Protein AF-A0A0G1J0K3-F1 (afdb_monomer_lite)

Organism: NCBI:txid1618564

Structure (mmCIF, N/CA/C/O backbone):
data_AF-A0A0G1J0K3-F1
#
_entry.id   AF-A0A0G1J0K3-F1
#
loop_
_atom_site.group_PDB
_atom_site.id
_atom_site.type_symbol
_atom_site.label_atom_id
_atom_site.label_alt_id
_atom_site.label_comp_id
_atom_site.label_asym_id
_atom_site.label_entity_id
_atom_site.label_seq_id
_atom_site.pdbx_PDB_ins_code
_atom_site.Cartn_x
_atom_site.Cartn_y
_atom_site.Cartn_z
_atom_site.occupancy
_atom_site.B_iso_or_equiv
_atom_site.auth_seq_id
_atom_site.auth_comp_id
_atom_site.auth_asym_id
_atom_site.auth_atom_id
_atom_site.pdbx_PDB_model_num
ATOM 1 N N . MET A 1 1 ? -41.921 -15.884 14.668 1.00 39.16 1 MET A N 1
ATOM 2 C CA . MET A 1 1 ? -40.600 -16.455 14.340 1.00 39.16 1 MET A CA 1
ATOM 3 C C . MET A 1 1 ? -40.446 -16.355 12.837 1.00 39.16 1 MET A C 1
ATOM 5 O O . MET A 1 1 ? -41.059 -17.139 12.129 1.00 39.16 1 MET A O 1
ATOM 9 N N . THR A 1 2 ? -39.746 -15.331 12.358 1.00 39.72 2 THR A N 1
ATOM 10 C CA . THR A 1 2 ? -39.595 -15.068 10.922 1.00 39.72 2 THR A CA 1
ATOM 11 C C . THR A 1 2 ? -38.104 -14.957 10.654 1.00 39.72 2 THR A C 1
ATOM 13 O O . THR A 1 2 ? -37.464 -14.002 11.087 1.00 39.72 2 THR A O 1
ATOM 16 N N . GLU A 1 3 ? -37.539 -15.994 10.042 1.00 40.22 3 GLU A N 1
ATOM 17 C CA . GLU A 1 3 ? -36.120 -16.083 9.709 1.00 40.22 3 GLU A CA 1
ATOM 18 C C . GLU A 1 3 ? -35.788 -15.094 8.588 1.00 40.22 3 GLU A C 1
ATOM 20 O O . GLU A 1 3 ? -36.254 -15.221 7.454 1.00 40.22 3 GLU A O 1
ATOM 25 N N . ILE A 1 4 ? -34.973 -14.092 8.913 1.00 48.88 4 ILE A N 1
ATOM 26 C CA . ILE A 1 4 ? -34.384 -13.181 7.935 1.00 48.88 4 ILE A CA 1
ATOM 27 C C . ILE A 1 4 ? -33.254 -13.948 7.244 1.00 48.88 4 ILE A C 1
ATOM 29 O O . ILE A 1 4 ? -32.199 -14.201 7.825 1.00 48.88 4 ILE A O 1
ATOM 33 N N . ARG A 1 5 ? -33.495 -14.361 5.998 1.00 44.50 5 ARG A N 1
ATOM 34 C CA . ARG A 1 5 ? -32.482 -14.970 5.134 1.00 44.50 5 ARG A CA 1
ATOM 35 C C . ARG A 1 5 ? -31.450 -13.909 4.754 1.00 44.50 5 ARG A C 1
ATOM 37 O O . ARG A 1 5 ? -31.690 -13.099 3.864 1.00 44.50 5 ARG A O 1
ATOM 44 N N . ASN A 1 6 ? -30.289 -13.942 5.402 1.00 50.69 6 ASN A N 1
ATOM 45 C CA . ASN A 1 6 ? -29.088 -13.261 4.925 1.00 50.69 6 ASN A CA 1
ATOM 46 C C . ASN A 1 6 ? -28.549 -13.995 3.690 1.00 50.69 6 ASN A C 1
ATOM 48 O O . ASN A 1 6 ? -27.702 -14.880 3.791 1.00 50.69 6 ASN A O 1
ATOM 52 N N . SER A 1 7 ? -29.031 -13.626 2.508 1.00 48.06 7 SER A N 1
ATOM 53 C CA . SER A 1 7 ? -28.361 -13.940 1.248 1.00 48.06 7 SER A CA 1
ATOM 54 C C . SER A 1 7 ? -27.316 -12.860 0.972 1.00 48.06 7 SER A C 1
ATOM 56 O O . SER A 1 7 ? -27.593 -11.860 0.314 1.00 48.06 7 SER A O 1
ATOM 58 N N . CYS A 1 8 ? -26.114 -13.044 1.520 1.00 40.53 8 CYS A N 1
ATOM 59 C CA . CYS A 1 8 ? -24.940 -12.300 1.080 1.00 40.53 8 CYS A CA 1
ATOM 60 C C . CYS A 1 8 ? -24.576 -12.809 -0.321 1.00 40.53 8 CYS A C 1
ATOM 62 O O . CYS A 1 8 ? -24.134 -13.950 -0.473 1.00 40.53 8 CYS A O 1
ATOM 64 N N . ASN A 1 9 ? -24.818 -11.989 -1.345 1.00 49.47 9 ASN A N 1
ATOM 65 C CA . ASN A 1 9 ? -24.310 -12.225 -2.691 1.00 49.47 9 ASN A CA 1
ATOM 66 C C . ASN A 1 9 ? -22.781 -12.160 -2.636 1.00 49.47 9 ASN A C 1
ATOM 68 O O . ASN A 1 9 ? -22.193 -11.082 -2.589 1.00 49.47 9 ASN A O 1
ATOM 72 N N . ILE A 1 10 ? -22.137 -13.326 -2.629 1.00 53.84 10 ILE A N 1
ATOM 73 C CA . ILE A 1 10 ? -20.705 -13.444 -2.897 1.00 53.84 10 ILE A CA 1
ATOM 74 C C . ILE A 1 10 ? -20.556 -13.257 -4.405 1.00 53.84 10 ILE A C 1
ATOM 76 O O . ILE A 1 10 ? -20.579 -14.212 -5.180 1.00 53.84 10 ILE A O 1
ATOM 80 N N . GLU A 1 11 ? -20.500 -11.999 -4.834 1.00 48.34 11 GLU A N 1
ATOM 81 C CA . GLU A 1 11 ? -20.142 -11.666 -6.203 1.00 48.34 11 GLU A CA 1
ATOM 82 C C . GLU A 1 11 ? -18.743 -12.230 -6.472 1.00 48.34 11 GLU A C 1
ATOM 84 O O . GLU A 1 11 ? -17.768 -11.900 -5.794 1.00 48.34 11 GLU A O 1
ATOM 89 N N . ASN A 1 12 ? -18.665 -13.136 -7.448 1.00 45.66 12 ASN A N 1
ATOM 90 C CA . ASN A 1 12 ? -17.425 -13.654 -8.006 1.00 45.66 12 ASN A CA 1
ATOM 91 C C . ASN A 1 12 ? -16.553 -12.476 -8.467 1.00 45.66 12 ASN A C 1
ATOM 93 O O . ASN A 1 12 ? -16.664 -12.017 -9.605 1.00 45.66 12 ASN A O 1
ATOM 97 N N . MET A 1 13 ? -15.654 -12.004 -7.602 1.00 43.22 13 MET A N 1
ATOM 98 C CA . MET A 1 13 ? -14.564 -11.113 -7.984 1.00 43.22 13 MET A CA 1
ATOM 99 C C . MET A 1 13 ? -13.612 -11.880 -8.909 1.00 43.22 13 MET A C 1
ATOM 101 O O . MET A 1 13 ? -12.619 -12.465 -8.475 1.00 43.22 13 MET A O 1
ATOM 105 N N . GLN A 1 14 ? -13.909 -11.882 -10.207 1.00 49.59 14 GLN A N 1
ATOM 106 C CA . GLN A 1 14 ? -12.935 -12.245 -11.227 1.00 49.59 14 GLN A CA 1
ATOM 107 C C . GLN A 1 14 ? -11.875 -11.144 -11.256 1.00 49.59 14 GLN A C 1
ATOM 109 O O . GLN A 1 14 ? -12.033 -10.105 -11.895 1.00 49.59 14 GLN A O 1
ATOM 114 N N . THR A 1 15 ? -10.793 -11.337 -10.505 1.00 56.91 15 THR A N 1
ATOM 115 C CA . THR A 1 15 ? -9.650 -10.428 -10.541 1.00 56.91 15 THR A CA 1
ATOM 116 C C . THR A 1 15 ? -8.943 -10.597 -11.882 1.00 56.91 15 THR A C 1
ATOM 118 O O . THR A 1 15 ? -8.221 -11.567 -12.122 1.00 56.91 15 THR A O 1
ATOM 121 N N . ALA A 1 16 ? -9.176 -9.651 -12.796 1.00 60.47 16 ALA A N 1
ATOM 122 C CA . ALA A 1 16 ? -8.473 -9.586 -14.069 1.00 60.47 16 ALA A CA 1
ATOM 123 C C . ALA A 1 16 ? -6.964 -9.473 -13.800 1.00 60.47 16 ALA A C 1
ATOM 125 O O . ALA A 1 16 ? -6.452 -8.426 -13.393 1.00 60.47 16 ALA A O 1
ATOM 126 N N . THR A 1 17 ? -6.251 -10.586 -13.972 1.00 65.56 17 THR A N 1
ATOM 127 C CA . THR A 1 17 ? -4.830 -10.680 -13.643 1.00 65.56 17 THR A CA 1
ATOM 128 C C . THR A 1 17 ? -4.021 -10.063 -14.776 1.00 65.56 17 THR A C 1
ATOM 130 O O . THR A 1 17 ? -3.875 -10.655 -15.841 1.00 65.56 17 THR A O 1
ATOM 133 N N . HIS A 1 18 ? -3.492 -8.866 -14.541 1.00 69.50 18 HIS A N 1
ATOM 134 C CA . HIS A 1 18 ? -2.581 -8.190 -15.458 1.00 69.50 18 HIS A CA 1
ATOM 135 C C . HIS A 1 18 ? -1.145 -8.412 -14.973 1.00 69.50 18 HIS A C 1
ATOM 137 O O . HIS A 1 18 ? -0.793 -8.005 -13.867 1.00 69.50 18 HIS A O 1
ATOM 143 N N . GLY A 1 19 ? -0.326 -9.088 -15.779 1.00 75.69 19 GLY A N 1
ATOM 144 C CA . GLY A 1 19 ? 1.063 -9.407 -15.450 1.00 75.69 19 GLY A CA 1
ATOM 145 C C . GLY A 1 19 ? 2.008 -9.048 -16.591 1.00 75.69 19 GLY A C 1
ATOM 146 O O . GLY A 1 19 ? 1.677 -9.232 -17.758 1.00 75.69 19 GLY A O 1
ATOM 147 N N . GLU A 1 20 ? 3.191 -8.549 -16.245 1.00 82.19 20 GLU A N 1
ATOM 148 C CA . GLU A 1 20 ? 4.264 -8.236 -17.189 1.00 82.19 20 GLU A CA 1
ATOM 149 C C . GLU A 1 20 ? 5.594 -8.751 -16.624 1.00 82.19 20 GLU A C 1
ATOM 151 O O . GLU A 1 20 ? 5.831 -8.691 -15.414 1.00 82.19 20 GLU A O 1
ATOM 156 N N . ILE A 1 21 ? 6.456 -9.293 -17.487 1.00 87.50 21 ILE A N 1
ATOM 157 C CA . ILE A 1 21 ? 7.775 -9.794 -17.088 1.00 87.50 21 ILE A CA 1
ATOM 158 C C . ILE A 1 21 ? 8.762 -8.629 -17.136 1.00 87.50 21 ILE A C 1
ATOM 160 O O . ILE A 1 21 ? 9.029 -8.078 -18.201 1.00 87.50 21 ILE A O 1
ATOM 164 N N . ILE A 1 22 ? 9.339 -8.282 -15.986 1.00 89.25 22 ILE A N 1
ATOM 165 C CA . ILE A 1 22 ? 10.348 -7.225 -15.873 1.00 89.25 22 ILE A CA 1
ATOM 166 C C . ILE A 1 22 ? 11.721 -7.804 -15.534 1.00 89.25 22 ILE A C 1
ATOM 168 O O . ILE A 1 22 ? 11.848 -8.756 -14.762 1.00 89.25 22 ILE A O 1
ATOM 172 N N . LYS A 1 23 ? 12.775 -7.194 -16.082 1.00 91.69 23 LYS A N 1
ATOM 173 C CA . LYS A 1 23 ? 14.154 -7.514 -15.709 1.00 91.69 23 LYS A CA 1
ATOM 174 C C . LYS A 1 23 ? 14.533 -6.753 -14.440 1.00 91.69 23 LYS A C 1
ATOM 176 O O . LYS A 1 23 ? 14.456 -5.526 -14.407 1.00 91.69 23 LYS A O 1
ATOM 181 N N . LEU A 1 24 ? 15.002 -7.474 -13.425 1.00 92.81 24 LEU A N 1
ATOM 182 C CA . LEU A 1 24 ? 15.571 -6.857 -12.230 1.00 92.81 24 LEU A CA 1
ATOM 183 C C . LEU A 1 24 ? 16.870 -6.124 -12.569 1.00 92.81 24 LEU A C 1
ATOM 185 O O . LEU A 1 24 ? 17.722 -6.621 -13.312 1.00 92.81 24 LEU A O 1
ATOM 189 N N . ARG A 1 25 ? 17.019 -4.928 -12.009 1.00 93.88 25 ARG A N 1
ATOM 190 C CA . ARG A 1 25 ? 18.258 -4.155 -12.074 1.00 93.88 25 ARG A CA 1
ATOM 191 C C . ARG A 1 25 ? 19.188 -4.595 -10.930 1.00 93.88 25 ARG A C 1
ATOM 193 O O . ARG A 1 25 ? 18.741 -5.248 -9.980 1.00 93.88 25 ARG A O 1
ATOM 200 N N . PRO A 1 26 ? 20.489 -4.257 -10.995 1.00 95.00 26 PRO A N 1
ATOM 201 C CA . PRO A 1 26 ? 21.413 -4.515 -9.895 1.00 95.00 26 PRO A CA 1
ATOM 202 C C . PRO A 1 26 ? 20.889 -3.965 -8.563 1.00 95.00 26 PRO A C 1
ATOM 204 O O . PRO A 1 26 ? 20.109 -3.014 -8.540 1.00 95.00 26 PRO A O 1
ATOM 207 N N . ARG A 1 27 ? 21.341 -4.559 -7.453 1.00 93.06 27 ARG A N 1
ATOM 208 C CA . ARG A 1 27 ? 20.913 -4.206 -6.084 1.00 93.06 27 ARG A CA 1
ATOM 209 C C . ARG A 1 27 ? 19.421 -4.436 -5.795 1.00 93.06 27 ARG A C 1
ATOM 211 O O . ARG A 1 27 ? 18.901 -3.892 -4.832 1.00 93.06 27 ARG A O 1
ATOM 218 N N . GLY A 1 28 ? 18.737 -5.246 -6.607 1.00 88.56 28 GLY A N 1
ATOM 219 C CA . GLY A 1 28 ? 17.331 -5.595 -6.378 1.00 88.56 28 GLY A CA 1
ATOM 220 C C . GLY A 1 28 ? 16.348 -4.477 -6.725 1.00 88.56 28 GLY A C 1
ATOM 221 O O . GLY A 1 28 ? 15.198 -4.525 -6.299 1.00 88.56 28 GLY A O 1
ATOM 222 N N . VAL A 1 29 ? 16.777 -3.481 -7.505 1.00 91.56 29 VAL A N 1
ATOM 223 C CA . VAL A 1 29 ? 15.886 -2.418 -7.975 1.00 91.56 29 VAL A CA 1
ATOM 224 C C . VAL A 1 29 ? 14.935 -2.998 -9.026 1.00 91.56 29 VAL A C 1
ATOM 226 O O . VAL A 1 29 ? 15.365 -3.551 -10.043 1.00 91.56 29 VAL A O 1
ATOM 229 N N . LEU A 1 30 ? 13.634 -2.866 -8.781 1.00 91.00 30 LEU A N 1
ATOM 230 C CA . LEU A 1 30 ? 12.577 -3.254 -9.710 1.00 91.00 30 LEU A CA 1
ATOM 231 C C . LEU A 1 30 ? 11.872 -2.001 -10.226 1.00 91.00 30 LEU A C 1
ATOM 233 O O . LEU A 1 30 ? 11.616 -1.064 -9.474 1.00 91.00 30 LEU A O 1
ATOM 237 N N . THR A 1 31 ? 11.559 -1.980 -11.515 1.00 89.94 31 TH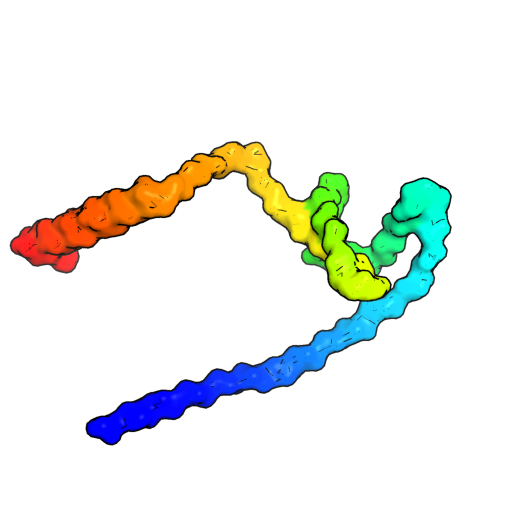R A N 1
ATOM 238 C CA . THR A 1 31 ? 10.827 -0.872 -12.132 1.00 89.94 31 THR A CA 1
ATOM 239 C C . THR A 1 31 ? 9.399 -1.317 -12.390 1.00 89.94 31 THR A C 1
ATOM 241 O O . THR A 1 31 ? 9.174 -2.231 -13.178 1.00 89.94 31 THR A O 1
ATOM 244 N N . ILE A 1 32 ? 8.434 -0.669 -11.736 1.00 89.62 32 ILE A N 1
ATOM 245 C CA . ILE A 1 32 ? 7.007 -0.937 -11.946 1.00 89.62 32 ILE A CA 1
ATOM 246 C C . ILE A 1 32 ? 6.562 -0.233 -13.242 1.00 89.62 32 ILE A C 1
ATOM 248 O O . ILE A 1 32 ? 6.685 0.999 -13.323 1.00 89.62 32 ILE A O 1
ATOM 252 N N . PRO A 1 33 ? 6.055 -0.959 -14.259 1.00 89.69 33 PRO A N 1
ATOM 253 C CA . PRO A 1 33 ? 5.556 -0.372 -15.504 1.00 89.69 33 PRO A CA 1
ATOM 254 C C . PRO A 1 33 ? 4.453 0.667 -15.267 1.00 89.69 33 PRO A C 1
ATOM 256 O O . PRO A 1 33 ? 3.654 0.541 -14.340 1.00 89.69 33 PRO A O 1
ATOM 259 N N . LYS A 1 34 ? 4.362 1.687 -16.137 1.00 88.19 34 LYS A N 1
ATOM 260 C CA . LYS A 1 34 ? 3.402 2.804 -15.990 1.00 88.19 34 LYS A CA 1
ATOM 261 C C . LYS A 1 34 ? 1.953 2.322 -15.841 1.00 88.19 34 LYS A C 1
ATOM 263 O O . LYS A 1 34 ? 1.213 2.869 -15.032 1.00 88.19 34 LYS A O 1
ATOM 268 N N . ARG A 1 35 ? 1.585 1.267 -16.576 1.00 87.75 35 ARG A N 1
ATOM 269 C CA . ARG A 1 35 ? 0.253 0.642 -16.540 1.00 87.75 35 ARG A CA 1
ATOM 270 C C . ARG A 1 35 ? -0.124 0.084 -15.165 1.00 87.75 35 ARG A C 1
ATOM 272 O O . ARG A 1 35 ? -1.285 0.166 -14.801 1.00 87.75 35 ARG A O 1
ATOM 279 N N . LEU A 1 36 ? 0.846 -0.451 -14.419 1.00 87.88 36 LEU A N 1
ATOM 280 C CA . LEU A 1 36 ? 0.633 -1.008 -13.076 1.00 87.88 36 LEU A CA 1
ATOM 281 C C . LEU A 1 36 ? 0.805 0.037 -11.966 1.00 87.88 36 LEU A C 1
ATOM 283 O O . LEU A 1 36 ? 0.366 -0.177 -10.844 1.00 87.88 36 LEU A O 1
ATOM 287 N N 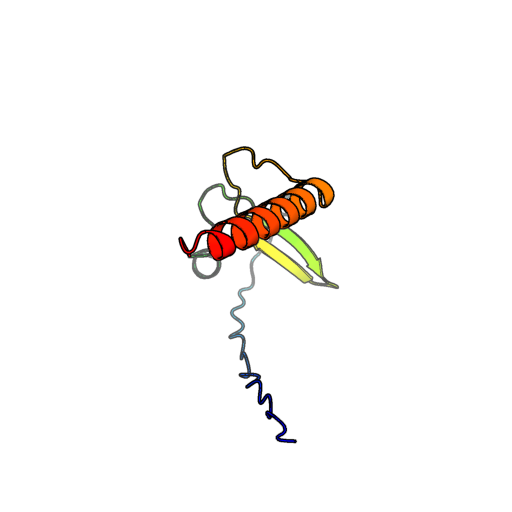. ARG A 1 37 ? 1.474 1.154 -12.265 1.00 86.69 37 ARG A N 1
ATOM 288 C CA . ARG A 1 37 ? 1.737 2.229 -11.302 1.00 86.69 37 ARG A CA 1
ATOM 289 C C . ARG A 1 37 ? 0.568 3.205 -11.168 1.00 86.69 37 ARG A C 1
ATOM 291 O O . ARG A 1 37 ? 0.290 3.673 -10.068 1.00 86.69 37 ARG A O 1
ATOM 298 N N . SER A 1 38 ? -0.076 3.530 -12.292 1.00 86.69 38 SER A N 1
ATOM 299 C CA . SER A 1 38 ? -1.100 4.577 -12.369 1.00 86.69 38 SER A CA 1
ATOM 300 C C . SER A 1 38 ? -2.249 4.302 -11.400 1.00 86.69 38 SER A C 1
ATOM 302 O O . SER A 1 38 ? -2.875 3.249 -11.473 1.00 86.69 38 SER A O 1
ATOM 304 N N . GLY A 1 39 ? -2.532 5.255 -10.511 1.00 84.06 39 GLY A N 1
ATOM 305 C CA . GLY A 1 39 ? -3.619 5.158 -9.532 1.00 84.06 39 GLY A CA 1
ATOM 306 C C . GLY A 1 39 ? -3.295 4.357 -8.264 1.00 84.06 39 GLY A C 1
ATOM 307 O O . GLY A 1 39 ? -4.134 4.311 -7.369 1.00 84.06 39 GLY A O 1
ATOM 308 N N . LEU A 1 40 ? -2.105 3.748 -8.165 1.00 84.06 40 LEU A N 1
ATOM 309 C CA . LEU A 1 40 ? -1.663 3.015 -6.970 1.00 84.06 40 LEU A CA 1
ATOM 310 C C . LEU A 1 40 ? -0.485 3.683 -6.260 1.00 84.06 40 LEU A C 1
ATOM 312 O O . LEU A 1 40 ? -0.479 3.722 -5.035 1.00 84.06 40 LEU A O 1
ATOM 316 N N . PHE A 1 41 ? 0.497 4.189 -7.009 1.00 86.38 41 PHE A N 1
ATOM 317 C CA . PHE A 1 41 ? 1.707 4.795 -6.452 1.00 86.38 41 PHE A CA 1
ATOM 318 C C . PHE A 1 41 ? 1.909 6.200 -7.017 1.00 86.38 41 PHE A C 1
ATOM 320 O O . PHE A 1 41 ? 1.902 6.376 -8.239 1.00 86.38 41 PHE A O 1
ATOM 327 N N . ASP A 1 42 ? 2.151 7.156 -6.124 1.00 81.31 42 ASP A N 1
ATOM 328 C CA . ASP A 1 42 ? 2.541 8.527 -6.455 1.00 81.31 42 ASP A CA 1
ATOM 329 C C . ASP A 1 42 ? 4.072 8.666 -6.475 1.00 81.31 42 ASP A C 1
ATOM 331 O O . ASP A 1 42 ? 4.802 7.769 -6.028 1.00 81.31 42 ASP A O 1
ATOM 335 N N . GLU A 1 43 ? 4.569 9.782 -7.007 1.00 77.88 43 GLU A N 1
ATOM 336 C CA . GLU A 1 43 ? 5.998 10.109 -6.972 1.00 77.88 43 GLU A CA 1
ATOM 337 C C . GLU A 1 43 ? 6.491 10.182 -5.515 1.00 77.88 43 GLU A C 1
ATOM 339 O O . GLU A 1 43 ? 5.805 10.715 -4.646 1.00 77.88 43 GLU A O 1
ATOM 344 N N . ASP A 1 44 ? 7.639 9.554 -5.239 1.00 81.12 44 ASP A N 1
ATOM 345 C CA . ASP A 1 44 ? 8.254 9.428 -3.905 1.00 81.12 44 ASP A CA 1
ATOM 346 C C . ASP A 1 44 ? 7.369 8.816 -2.796 1.00 81.12 44 ASP A C 1
ATOM 348 O O . ASP A 1 44 ? 7.663 8.932 -1.604 1.00 81.12 44 ASP A O 1
ATOM 352 N N . SER A 1 45 ? 6.305 8.095 -3.167 1.00 82.88 45 SER A N 1
ATOM 353 C CA . SER A 1 45 ? 5.442 7.402 -2.206 1.00 82.88 45 SER A CA 1
ATOM 354 C C . SER A 1 45 ? 6.098 6.156 -1.594 1.00 82.88 45 SER A C 1
ATOM 356 O O . SER A 1 45 ? 6.855 5.420 -2.235 1.00 82.88 45 SER A O 1
ATOM 358 N N . LEU A 1 46 ? 5.779 5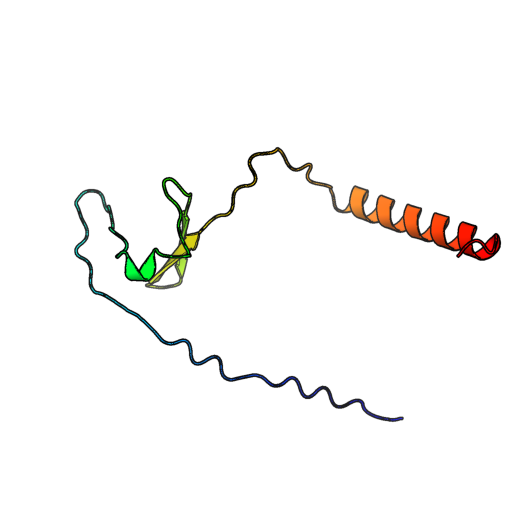.887 -0.325 1.00 87.19 46 LEU A N 1
ATOM 359 C CA . LEU A 1 46 ? 6.229 4.679 0.361 1.00 87.19 46 LEU A CA 1
ATOM 360 C C . LEU A 1 46 ? 5.392 3.467 -0.058 1.00 87.19 46 LEU A C 1
ATOM 362 O O . LEU A 1 46 ? 4.164 3.519 -0.138 1.00 87.19 46 LEU A O 1
ATOM 366 N N . ALA A 1 47 ? 6.066 2.333 -0.234 1.00 90.44 47 ALA A N 1
ATOM 367 C CA . ALA A 1 47 ? 5.436 1.051 -0.507 1.00 90.44 47 ALA A CA 1
ATOM 368 C C . ALA A 1 47 ? 5.812 0.024 0.565 1.00 90.44 47 ALA A C 1
ATOM 370 O O . ALA A 1 47 ? 6.972 -0.102 0.963 1.00 90.44 47 ALA A O 1
ATOM 371 N N . ARG A 1 48 ? 4.828 -0.754 1.012 1.00 91.00 48 ARG A N 1
ATOM 372 C CA . ARG A 1 48 ? 5.027 -1.927 1.857 1.00 91.00 48 ARG A CA 1
ATOM 373 C C . ARG A 1 48 ? 5.324 -3.121 0.966 1.00 91.00 48 ARG A C 1
ATOM 375 O O . ARG A 1 48 ? 4.559 -3.419 0.056 1.00 91.00 48 ARG A O 1
ATOM 382 N N . ILE A 1 49 ? 6.394 -3.846 1.274 1.00 92.44 49 ILE A N 1
ATOM 383 C CA . ILE A 1 49 ? 6.703 -5.124 0.630 1.00 92.44 49 ILE A CA 1
ATOM 384 C C . ILE A 1 49 ? 6.521 -6.229 1.662 1.00 92.44 49 ILE A C 1
ATOM 386 O O . ILE A 1 49 ? 7.144 -6.204 2.723 1.00 92.44 49 ILE A O 1
ATOM 390 N N . ARG A 1 50 ? 5.680 -7.218 1.353 1.00 94.12 50 ARG A N 1
ATOM 391 C CA . ARG A 1 50 ? 5.458 -8.385 2.212 1.00 94.12 50 ARG A CA 1
ATOM 392 C C . ARG A 1 50 ? 5.623 -9.676 1.426 1.00 94.12 50 ARG A C 1
ATOM 394 O O . ARG A 1 50 ? 5.199 -9.784 0.278 1.00 94.12 50 ARG A O 1
ATOM 401 N N . ARG A 1 51 ? 6.224 -10.687 2.052 1.00 95.19 51 ARG A N 1
ATOM 402 C CA . ARG A 1 51 ? 6.348 -12.026 1.469 1.00 95.19 51 ARG A CA 1
ATOM 403 C C . ARG A 1 51 ? 5.118 -12.860 1.810 1.00 95.19 51 ARG A C 1
ATOM 405 O O . ARG A 1 51 ? 4.796 -13.032 2.981 1.00 95.19 51 ARG A O 1
ATOM 412 N N . VAL A 1 52 ? 4.468 -13.413 0.789 1.00 94.62 52 VAL A N 1
ATOM 413 C CA . VAL A 1 52 ? 3.350 -14.355 0.930 1.00 94.62 52 VAL A CA 1
ATOM 414 C C . VAL A 1 52 ? 3.711 -15.626 0.165 1.00 94.62 52 VAL A C 1
ATOM 416 O O . VAL A 1 52 ? 3.653 -15.685 -1.065 1.00 94.62 52 VAL A O 1
ATOM 419 N N . GLY A 1 53 ? 4.182 -16.638 0.898 1.00 94.19 53 GLY A N 1
ATOM 420 C CA . GLY A 1 53 ? 4.728 -17.868 0.323 1.00 94.19 53 GLY A CA 1
ATOM 421 C C . GLY A 1 53 ? 5.928 -17.600 -0.597 1.00 94.19 53 GLY A C 1
ATOM 422 O O . GLY A 1 53 ? 6.995 -17.162 -0.153 1.00 94.19 53 GLY A O 1
ATOM 423 N N . ARG A 1 54 ? 5.750 -17.874 -1.896 1.00 93.69 54 ARG A N 1
ATOM 424 C CA . ARG A 1 54 ? 6.756 -17.654 -2.957 1.00 93.69 54 ARG A CA 1
ATOM 425 C C . ARG A 1 54 ? 6.564 -16.340 -3.728 1.00 93.69 54 ARG A C 1
ATOM 427 O O . ARG A 1 54 ? 7.214 -16.145 -4.748 1.00 93.69 54 ARG A O 1
ATOM 434 N N . LYS A 1 55 ? 5.672 -15.458 -3.271 1.00 93.38 55 LYS A N 1
ATOM 435 C CA . LYS A 1 55 ? 5.349 -14.187 -3.932 1.00 93.38 55 LYS A CA 1
ATOM 436 C C . LYS A 1 55 ? 5.742 -13.005 -3.048 1.00 93.38 55 LYS A C 1
ATOM 438 O O . LYS A 1 55 ? 5.686 -13.096 -1.819 1.00 93.38 55 LYS A O 1
ATOM 443 N N . LEU A 1 56 ? 6.113 -11.899 -3.685 1.00 91.31 56 LEU A N 1
ATOM 444 C CA . LEU A 1 56 ? 6.192 -10.590 -3.044 1.00 91.31 56 LEU A CA 1
ATOM 445 C C . LEU A 1 56 ? 4.917 -9.821 -3.379 1.00 91.31 56 LEU A C 1
ATOM 447 O O . LEU A 1 56 ? 4.526 -9.746 -4.541 1.00 91.31 56 LEU A O 1
ATOM 451 N N . VAL A 1 57 ? 4.276 -9.284 -2.349 1.00 91.56 57 VAL A N 1
ATOM 452 C CA . VAL A 1 57 ? 3.125 -8.391 -2.461 1.00 91.56 57 VAL A CA 1
ATOM 453 C C . VAL A 1 57 ? 3.623 -6.985 -2.166 1.00 91.56 57 VAL A C 1
ATOM 455 O O . VAL A 1 57 ? 4.310 -6.778 -1.163 1.00 91.56 57 VAL A O 1
ATOM 458 N N . ILE A 1 58 ? 3.318 -6.051 -3.063 1.00 91.75 58 ILE A N 1
ATOM 459 C CA . ILE A 1 58 ? 3.709 -4.646 -2.961 1.00 91.75 58 ILE A CA 1
ATOM 460 C C . ILE A 1 58 ? 2.427 -3.833 -2.807 1.00 91.75 58 ILE A C 1
ATOM 462 O O . ILE A 1 58 ? 1.563 -3.883 -3.679 1.00 91.75 58 ILE A O 1
ATOM 466 N N . GLU A 1 59 ? 2.303 -3.108 -1.701 1.00 89.81 59 GLU A N 1
ATOM 467 C CA . GLU A 1 59 ? 1.112 -2.331 -1.346 1.00 89.81 59 GLU A CA 1
ATOM 468 C C . GLU A 1 59 ? 1.507 -0.863 -1.142 1.00 89.81 59 GLU A C 1
ATOM 470 O O . GLU A 1 59 ? 2.516 -0.601 -0.480 1.00 89.81 59 GLU A O 1
ATOM 475 N N . PRO A 1 60 ? 0.753 0.114 -1.667 1.00 88.50 60 PRO A N 1
ATOM 476 C CA . PRO A 1 60 ? 1.007 1.516 -1.364 1.00 88.50 60 PRO A CA 1
ATOM 477 C C . PRO A 1 60 ? 0.672 1.818 0.099 1.00 88.50 60 PRO A C 1
ATOM 479 O O . PRO A 1 60 ? -0.347 1.365 0.625 1.00 88.50 60 PRO A O 1
ATOM 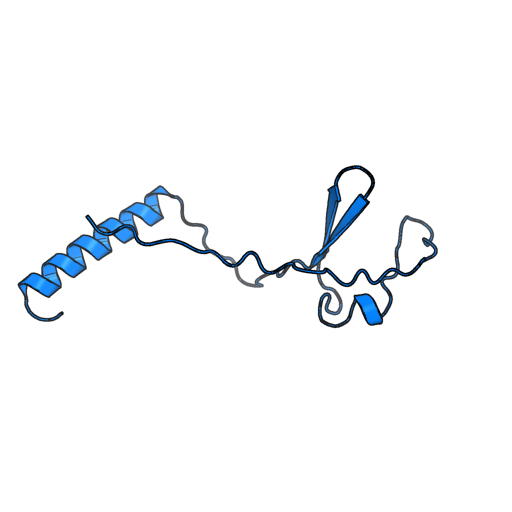482 N N . ILE A 1 61 ? 1.521 2.599 0.768 1.00 87.12 61 ILE A N 1
ATOM 483 C CA . ILE A 1 61 ? 1.255 3.086 2.122 1.00 87.12 61 ILE A CA 1
ATOM 484 C C . ILE A 1 61 ? 0.792 4.533 2.018 1.00 87.12 61 ILE A C 1
ATOM 486 O O . ILE A 1 61 ? 1.534 5.401 1.567 1.00 87.12 61 ILE A O 1
ATOM 490 N N . ARG A 1 62 ? -0.418 4.809 2.505 1.00 75.62 62 ARG A N 1
ATOM 491 C CA . ARG A 1 62 ? -0.863 6.184 2.728 1.00 75.62 62 ARG A CA 1
ATOM 492 C C . ARG A 1 62 ? -0.320 6.656 4.068 1.00 75.62 62 ARG A C 1
ATOM 494 O O . ARG A 1 62 ? -0.747 6.172 5.113 1.00 75.62 62 ARG A O 1
ATOM 501 N N . THR A 1 63 ? 0.634 7.575 4.034 1.00 69.06 63 THR A N 1
ATOM 502 C CA . THR A 1 63 ? 1.102 8.270 5.233 1.00 69.06 63 THR A CA 1
ATOM 503 C C . THR A 1 63 ? 0.325 9.563 5.400 1.00 69.06 63 THR A C 1
ATOM 505 O O . THR A 1 63 ? 0.287 10.393 4.496 1.00 69.06 63 THR A O 1
ATOM 508 N N . ILE A 1 64 ? -0.273 9.746 6.569 1.00 68.06 64 ILE A N 1
ATOM 509 C CA . ILE A 1 64 ? -0.737 11.055 7.025 1.00 68.06 64 ILE A CA 1
ATOM 510 C C . ILE A 1 64 ? 0.471 11.832 7.551 1.00 68.06 64 ILE A C 1
ATOM 512 O O . ILE A 1 64 ? 1.273 11.296 8.312 1.00 68.06 64 ILE A O 1
ATOM 516 N N . SER A 1 65 ? 0.638 13.073 7.095 1.00 64.19 65 SER A N 1
ATOM 517 C CA . SER A 1 65 ? 1.795 13.918 7.428 1.00 64.19 65 SER A CA 1
ATOM 518 C C . SER A 1 65 ? 1.748 14.491 8.845 1.00 64.19 65 SER A C 1
ATOM 520 O O . SER A 1 65 ? 2.731 15.066 9.306 1.00 64.19 65 SER A O 1
ATOM 522 N N . TYR A 1 66 ? 0.615 14.351 9.533 1.00 69.25 66 TYR A N 1
ATOM 523 C CA . TYR A 1 66 ? 0.418 14.862 10.880 1.00 69.25 66 TYR A CA 1
ATOM 524 C C . TYR A 1 66 ? 0.469 13.729 11.912 1.00 69.25 66 TYR A C 1
ATOM 526 O O . TYR A 1 66 ? 0.024 12.611 11.635 1.00 69.25 66 TYR A O 1
ATOM 534 N N . PRO A 1 67 ? 0.998 14.004 13.117 1.00 64.94 67 PRO A N 1
ATOM 535 C CA . PRO A 1 67 ? 0.985 13.038 14.201 1.00 64.94 67 PRO A CA 1
ATOM 536 C C . PRO A 1 67 ? -0.465 12.718 14.568 1.00 64.94 67 PRO A C 1
ATOM 538 O O . PRO A 1 67 ? -1.229 13.598 14.962 1.00 64.94 67 PRO A O 1
ATOM 541 N N . VAL A 1 68 ? -0.852 11.450 14.443 1.00 65.75 68 VAL A N 1
ATOM 542 C CA . VAL A 1 68 ? -2.134 10.978 14.965 1.00 65.75 68 VAL A CA 1
ATOM 543 C C . VAL A 1 68 ? -1.947 10.545 16.403 1.00 65.75 68 VAL A C 1
ATOM 545 O O . VAL A 1 68 ? -1.128 9.675 16.708 1.00 65.75 68 VAL A O 1
ATOM 548 N N . ARG A 1 69 ? -2.729 11.158 17.296 1.00 74.94 69 ARG A N 1
ATOM 549 C CA . ARG A 1 69 ? -2.834 10.698 18.675 1.00 74.94 69 ARG A CA 1
ATOM 550 C C . ARG A 1 69 ? -3.421 9.289 18.649 1.00 74.94 69 ARG A C 1
ATOM 552 O O . ARG A 1 69 ? -4.502 9.068 18.113 1.00 74.94 69 ARG A O 1
ATOM 559 N N . SER A 1 70 ? -2.669 8.337 19.184 1.00 72.81 70 SER A N 1
ATOM 560 C CA . SER A 1 70 ? -3.140 6.967 19.361 1.00 72.81 70 SER A CA 1
ATOM 561 C C . SER A 1 70 ? -3.858 6.911 20.701 1.00 72.81 70 SER A C 1
ATOM 563 O O . SER A 1 70 ? -3.239 7.225 21.715 1.00 72.81 70 SER A O 1
ATOM 565 N N . TYR A 1 71 ? -5.141 6.562 20.704 1.00 78.88 71 TYR A N 1
ATOM 566 C CA . TYR A 1 71 ? -5.875 6.336 21.944 1.00 78.88 71 TYR A CA 1
ATOM 567 C C . TYR A 1 71 ? -5.693 4.890 22.382 1.00 78.88 71 TYR A C 1
ATOM 569 O O . TYR A 1 71 ? -5.704 3.964 21.567 1.00 78.88 71 TYR A O 1
ATOM 577 N N . THR A 1 72 ? -5.515 4.696 23.679 1.00 83.19 72 THR A N 1
ATOM 578 C CA . THR A 1 72 ? -5.591 3.373 24.288 1.00 83.19 72 THR A CA 1
ATOM 579 C C . THR A 1 72 ? -7.040 2.886 24.291 1.00 83.19 72 THR A C 1
ATOM 581 O O . THR A 1 72 ? -7.977 3.682 24.304 1.00 83.19 72 THR A O 1
ATOM 584 N N . ASN A 1 73 ? -7.245 1.567 24.329 1.00 82.69 73 ASN A N 1
ATOM 585 C CA . ASN A 1 73 ? -8.595 0.998 24.430 1.00 82.69 73 ASN A CA 1
ATOM 586 C C . ASN A 1 73 ? -9.357 1.519 25.664 1.00 82.69 73 ASN A C 1
ATOM 588 O O . ASN A 1 73 ? -10.576 1.622 25.620 1.00 82.69 73 ASN A O 1
ATOM 592 N N . ALA A 1 74 ? -8.645 1.866 26.743 1.00 84.94 74 ALA A N 1
ATOM 593 C CA . ALA A 1 74 ? -9.239 2.461 27.938 1.00 84.94 74 ALA A CA 1
ATOM 594 C C . ALA A 1 74 ? -9.810 3.860 27.655 1.00 84.94 74 ALA A C 1
ATOM 596 O O . ALA A 1 74 ? -10.984 4.088 27.910 1.00 84.94 74 ALA A O 1
ATOM 597 N N . GLU A 1 75 ? -9.029 4.751 27.031 1.00 80.88 75 GLU A N 1
ATOM 598 C CA . GLU A 1 75 ? -9.490 6.103 26.662 1.00 80.88 75 GLU A CA 1
ATOM 599 C C . GLU A 1 75 ? -10.679 6.069 25.688 1.00 80.88 75 GLU A C 1
ATOM 601 O O . GLU A 1 75 ? -11.553 6.931 25.737 1.00 80.88 75 GLU A O 1
ATOM 606 N N . ILE A 1 76 ? -10.716 5.072 24.798 1.00 87.31 76 ILE A N 1
ATOM 607 C CA . ILE A 1 76 ? -11.833 4.871 23.869 1.00 87.31 76 ILE A CA 1
ATOM 608 C C . ILE A 1 76 ? -13.105 4.469 24.628 1.00 87.31 76 ILE A C 1
ATOM 610 O O . ILE A 1 76 ? -14.176 5.001 24.347 1.00 87.31 76 ILE A O 1
ATOM 614 N N . ASN A 1 77 ? -12.996 3.555 25.594 1.00 89.69 77 ASN A N 1
ATOM 615 C CA . ASN A 1 77 ? -14.140 3.133 26.402 1.00 89.69 77 ASN A CA 1
ATOM 616 C C . ASN A 1 77 ? -14.662 4.274 27.282 1.00 89.69 77 ASN A C 1
ATOM 618 O O . ASN A 1 77 ? -15.866 4.504 27.315 1.00 89.69 77 ASN A O 1
ATOM 622 N N . ASP A 1 78 ? -13.766 5.040 27.912 1.00 89.00 78 ASP A N 1
ATOM 623 C CA . ASP A 1 78 ? -14.141 6.204 28.722 1.00 89.00 78 ASP A CA 1
ATOM 624 C C . ASP A 1 78 ? -14.921 7.242 27.898 1.00 89.00 78 ASP A C 1
ATOM 626 O O . ASP A 1 78 ? -15.865 7.858 28.395 1.00 89.00 78 ASP A O 1
ATOM 630 N N . PHE A 1 79 ? -14.555 7.418 26.623 1.00 90.19 79 PHE A N 1
ATOM 631 C CA . PHE A 1 79 ? -15.270 8.295 25.699 1.00 90.19 79 PHE A CA 1
ATOM 632 C C . PHE A 1 79 ? -16.694 7.796 25.411 1.00 90.19 79 PHE A C 1
ATOM 634 O O . PHE A 1 79 ? -17.637 8.582 25.485 1.00 90.19 79 PHE A O 1
ATOM 641 N N . PHE A 1 80 ? -16.868 6.501 25.129 1.00 91.56 80 PHE A N 1
ATOM 642 C CA . PHE A 1 80 ? -18.195 5.924 24.888 1.00 91.56 80 PHE A CA 1
ATOM 643 C C . PHE A 1 80 ? -19.092 5.972 26.130 1.00 91.56 80 PHE A C 1
ATOM 645 O O . PHE A 1 80 ? -20.274 6.296 26.018 1.00 91.56 80 PHE A O 1
ATOM 652 N N . ASP A 1 81 ? -18.535 5.719 27.314 1.00 91.50 81 ASP A N 1
ATOM 653 C CA . ASP A 1 81 ? -19.272 5.798 28.578 1.00 91.50 81 ASP A CA 1
ATOM 654 C C . ASP A 1 81 ? -19.742 7.228 28.881 1.00 91.50 81 ASP A C 1
ATOM 656 O O . ASP A 1 81 ? -20.815 7.434 29.460 1.00 91.50 81 ASP A O 1
ATOM 660 N N . LEU A 1 82 ? -18.931 8.229 28.521 1.00 90.62 82 LEU A N 1
ATOM 661 C CA . LEU A 1 82 ? -19.290 9.637 28.658 1.00 90.62 82 LEU A CA 1
ATOM 662 C C . LEU A 1 82 ? -20.432 10.005 27.700 1.00 90.62 82 LEU A C 1
ATOM 664 O O . LEU A 1 82 ? -21.426 10.586 28.134 1.00 90.62 82 LEU A O 1
ATOM 668 N N . ASP A 1 83 ? -20.316 9.603 26.435 1.00 89.25 83 ASP A N 1
ATOM 669 C CA . ASP 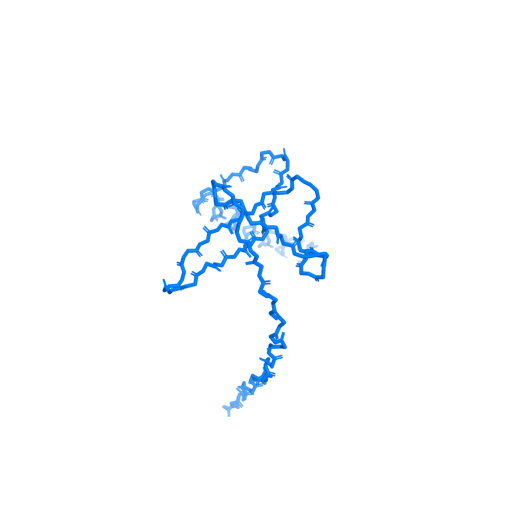A 1 83 ? -21.314 9.852 25.390 1.00 89.25 83 ASP A CA 1
ATOM 670 C C . ASP A 1 83 ? -22.668 9.200 25.718 1.00 89.25 83 ASP A C 1
ATOM 672 O O . ASP A 1 83 ? -23.729 9.817 25.578 1.00 89.25 83 ASP A O 1
ATOM 676 N N . GLU A 1 84 ? -22.661 7.977 26.261 1.00 90.25 84 GLU A N 1
ATOM 677 C CA . GLU A 1 84 ? -23.888 7.293 26.676 1.00 90.25 84 GLU A CA 1
ATOM 678 C C . GLU A 1 84 ? -24.579 8.022 27.843 1.00 90.25 84 GLU A C 1
ATOM 680 O O . GLU A 1 84 ? -25.809 8.165 27.863 1.00 90.25 84 GLU A O 1
ATOM 685 N N . LYS A 1 85 ? -23.802 8.513 28.818 1.00 89.62 85 LYS A N 1
ATOM 686 C CA . LYS A 1 85 ? -24.325 9.295 29.949 1.00 89.62 85 LYS A CA 1
ATOM 687 C C . LYS A 1 85 ? -24.894 10.634 29.492 1.00 89.62 85 LYS A C 1
ATOM 689 O O . LYS A 1 85 ? -25.987 11.001 29.929 1.00 89.62 85 LYS A O 1
ATOM 694 N N . GLU A 1 86 ? -24.195 11.342 28.607 1.00 85.62 86 GLU A N 1
ATOM 695 C CA . GLU A 1 86 ? -24.683 12.601 28.043 1.00 85.62 86 GLU A CA 1
ATOM 696 C C . GLU A 1 86 ? -25.967 12.381 27.243 1.00 85.62 86 GLU A C 1
ATOM 698 O O . GLU A 1 86 ? -26.960 13.065 27.496 1.00 85.62 86 GLU A O 1
ATOM 703 N N . THR A 1 87 ? -26.005 11.359 26.386 1.00 87.00 87 THR A N 1
ATOM 704 C CA . THR A 1 87 ? -27.187 10.999 25.590 1.00 87.00 87 THR A CA 1
ATOM 705 C C . THR A 1 87 ? -28.400 10.693 26.468 1.00 87.00 87 THR A C 1
ATOM 707 O O . THR A 1 87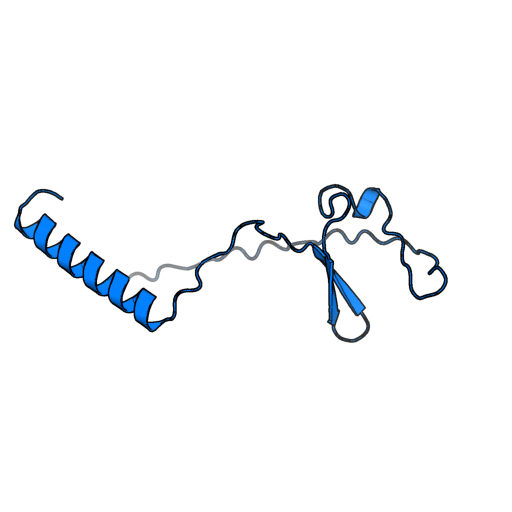 ? -29.498 11.178 26.191 1.00 87.00 87 THR A O 1
ATOM 710 N N . LYS A 1 88 ? -28.230 9.923 27.553 1.00 85.88 88 LYS A N 1
ATOM 711 C CA . LYS A 1 88 ? -29.312 9.668 28.522 1.00 85.88 88 LYS A CA 1
ATOM 712 C C . LYS A 1 88 ? -29.796 10.970 29.163 1.00 85.88 88 LYS A C 1
ATOM 714 O O . LYS A 1 88 ? -30.992 11.236 29.170 1.00 85.88 88 LYS A O 1
ATOM 719 N N . SER A 1 89 ? -28.871 11.828 29.594 1.00 83.19 89 SER A N 1
ATOM 720 C CA . SER A 1 89 ? -29.216 13.108 30.224 1.00 83.19 89 SER A CA 1
ATOM 721 C C . SER A 1 89 ? -29.943 14.085 29.288 1.00 83.19 89 SER A C 1
ATOM 723 O O . SER A 1 89 ? -30.745 14.898 29.748 1.00 83.19 89 SER A O 1
ATOM 725 N N . LEU A 1 90 ? -29.664 14.029 27.983 1.00 82.31 90 LEU A N 1
ATOM 726 C CA . LEU A 1 90 ? -30.281 14.887 26.971 1.00 82.31 90 LEU A CA 1
ATOM 727 C C . LEU A 1 90 ? -31.684 14.399 26.590 1.00 82.31 90 LEU A C 1
ATOM 729 O O . LEU A 1 90 ? -32.578 15.234 26.433 1.00 82.31 90 LEU A O 1
ATOM 733 N N . LYS A 1 91 ? -31.893 13.075 26.549 1.00 79.94 91 LYS A N 1
ATOM 734 C CA . LYS A 1 91 ? -33.221 12.453 26.406 1.00 79.94 91 LYS A CA 1
ATOM 735 C C . LYS A 1 91 ? -34.138 12.795 27.573 1.00 79.94 91 LYS A C 1
ATOM 737 O O . LYS A 1 91 ? -35.276 13.205 27.362 1.00 79.94 91 LYS A O 1
ATOM 742 N N . ASP A 1 92 ? -33.624 12.715 28.799 1.00 84.31 92 ASP A N 1
ATOM 743 C CA . ASP A 1 92 ? -34.389 13.055 30.006 1.00 84.31 92 ASP A CA 1
ATOM 744 C C . ASP A 1 92 ? -34.805 14.537 30.036 1.00 84.31 92 ASP A C 1
ATOM 746 O O . ASP A 1 92 ? -35.829 14.896 30.615 1.00 84.31 92 ASP A O 1
ATOM 750 N N . LYS A 1 93 ? -34.029 15.408 29.379 1.00 86.38 93 LYS A N 1
ATOM 751 C CA . LYS A 1 93 ? -34.320 16.841 29.223 1.00 86.38 93 LYS A CA 1
ATOM 752 C C . LYS A 1 93 ? -35.155 17.170 27.976 1.00 86.38 93 LYS A C 1
ATOM 754 O O . LYS A 1 93 ? -35.457 18.342 27.764 1.00 86.38 93 LYS A O 1
ATOM 759 N N . GLY A 1 94 ? -35.517 16.176 27.159 1.00 77.56 94 GLY A N 1
ATOM 760 C CA . GLY A 1 94 ? -36.333 16.343 25.950 1.00 77.56 94 GLY A CA 1
ATOM 761 C C . GLY A 1 94 ? -35.667 17.152 24.832 1.00 77.56 94 GLY A C 1
ATOM 762 O O . GLY A 1 94 ? -36.363 17.732 24.002 1.00 77.56 94 GLY A O 1
ATOM 763 N N . LEU A 1 95 ? -34.334 17.238 24.833 1.00 73.75 95 LEU A N 1
ATOM 764 C CA . LEU A 1 95 ? -33.559 17.997 23.844 1.00 73.75 95 LEU A CA 1
ATOM 765 C C . LEU A 1 95 ? -33.181 17.148 22.617 1.00 73.75 95 LEU A C 1
ATOM 767 O O . LEU A 1 95 ? -32.823 17.722 21.588 1.00 73.75 95 LEU A O 1
ATOM 771 N N . ILE A 1 96 ? -33.255 15.813 22.735 1.00 62.50 96 ILE A N 1
ATOM 772 C CA . ILE A 1 96 ? -32.993 14.799 21.695 1.00 62.50 96 ILE A CA 1
ATOM 773 C C . ILE A 1 96 ? -33.849 13.557 21.972 1.00 62.50 96 ILE A C 1
ATOM 775 O O . ILE A 1 96 ? -34.067 13.264 23.170 1.00 62.50 96 ILE A O 1
#

Foldseek 3Di:
DDDDDPPDPPPPPPPPDDDDDFDADPPRDTDDDPVRCPPFDDPPFDWDWDDDPPDIDIHTDDDDPDDDDDDDPVNVVVVVVVVVVVVVVCVVVVND

Sequence (96 aa):
MTEIRNSCNIENMQTATHGEIIKLRPRGVLTIPKRLRSGLFDEDSLARIRRVGRKLVIEPIRTISYPVRSYTNAEINDFFDLDEKETKSLKDKGLI

Secondary structure (DSSP, 8-state):
----------------------PPPGGG-----HHHHTTT--TT--EEEEEETTEEEEEE----SSPPPPPPHHHHHHHHHHHHHHHHHHHHTT--

pLDDT: mean 78.54, std 16.03, range [39.16, 95.19]

Radius of gyration: 24.36 Å; chains: 1; bounding box: 62×36×47 Å